Protein AF-A0A812YY28-F1 (afdb_monomer_lite)

Radius of gyration: 18.53 Å; chains: 1; bounding box: 65×32×57 Å

Foldseek 3Di:
DDDDDDDDDDDAFDKFKWWFAPQAAPQATWTHGPVAKIKGDGPVNDDPQWDQDPVSRFIWRQVPDDDDPPPDRDGHGSHRPMDIDGHHPPIDTDHPPPPDDDPPPPDVPPDDDDDD

Sequence (116 aa):
MHFVAVGFAPRKGDWVVGRVSETQTRVGLNVTLLGLMNCLVRKWDLSTDLRFCPSTSRWLDVRSAEDDADGSVKGVDLTLSRVWLRLREDTWVDSFNMSGHDLSCRDPDCEGSSTD

Structure (mmCIF, N/CA/C/O backbone):
data_AF-A0A812YY28-F1
#
_entry.id   AF-A0A812YY28-F1
#
loop_
_atom_site.group_PDB
_atom_site.id
_atom_site.type_symbol
_atom_site.label_atom_id
_atom_site.label_alt_id
_atom_site.label_comp_id
_atom_site.label_asym_id
_atom_site.label_entity_id
_atom_site.label_seq_id
_atom_site.pdbx_PDB_ins_code
_atom_site.Cartn_x
_atom_site.Cartn_y
_atom_site.Cartn_z
_atom_site.occupancy
_atom_site.B_iso_or_equiv
_atom_site.auth_seq_id
_atom_site.auth_comp_id
_atom_site.auth_asym_id
_atom_site.auth_atom_id
_atom_site.pdbx_PDB_model_num
ATOM 1 N N . MET A 1 1 ? -27.649 7.334 31.669 1.00 62.19 1 MET A N 1
ATOM 2 C CA . MET A 1 1 ? -27.398 7.314 30.211 1.00 62.19 1 MET A CA 1
ATOM 3 C C . MET A 1 1 ? -26.301 6.303 29.939 1.00 62.19 1 MET A C 1
ATOM 5 O O . MET A 1 1 ? -25.286 6.366 30.618 1.00 62.19 1 MET A O 1
ATOM 9 N N . HIS A 1 2 ? -26.506 5.377 29.002 1.00 78.56 2 HIS A N 1
ATOM 10 C CA . HIS A 1 2 ? -25.465 4.448 28.554 1.00 78.56 2 HIS A CA 1
ATOM 11 C C . HIS A 1 2 ? -24.919 4.938 27.212 1.00 78.56 2 HIS A C 1
ATOM 13 O O . HIS A 1 2 ? -25.693 5.188 26.292 1.00 78.56 2 HIS A O 1
ATOM 19 N N . PHE A 1 3 ? -23.604 5.114 27.126 1.00 86.62 3 PHE A N 1
ATOM 20 C CA . PHE A 1 3 ? -22.903 5.453 25.891 1.00 86.62 3 PHE A CA 1
ATOM 21 C C . PHE A 1 3 ? -22.399 4.166 25.233 1.00 86.62 3 PHE A C 1
ATOM 23 O O . PHE A 1 3 ? -21.859 3.298 25.917 1.00 86.62 3 PHE A O 1
ATOM 30 N N . VAL A 1 4 ? -22.580 4.047 23.917 1.00 82.31 4 VAL A N 1
ATOM 31 C CA . VAL A 1 4 ? -22.088 2.920 23.118 1.00 82.31 4 VAL A CA 1
ATOM 32 C C . VAL A 1 4 ? -21.125 3.471 22.077 1.00 82.31 4 VAL A C 1
ATOM 34 O O . VAL A 1 4 ? -21.502 4.325 21.278 1.00 82.31 4 VAL A O 1
ATOM 37 N N . ALA A 1 5 ? -19.893 2.967 22.085 1.00 87.06 5 ALA A N 1
ATOM 38 C CA . ALA A 1 5 ? -18.903 3.237 21.054 1.00 87.06 5 ALA A CA 1
ATOM 39 C C . A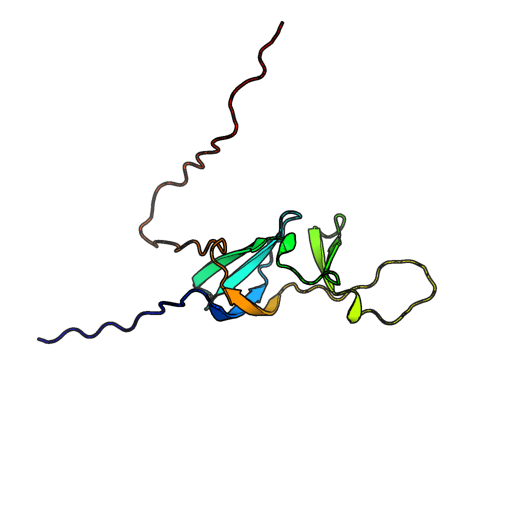LA A 1 5 ? -18.730 2.008 20.161 1.00 87.06 5 ALA A C 1
ATOM 41 O O . ALA A 1 5 ? -18.702 0.876 20.644 1.00 87.06 5 ALA A O 1
ATOM 42 N N . VAL A 1 6 ? -18.566 2.250 18.863 1.00 86.06 6 VAL A N 1
ATOM 43 C CA . VAL A 1 6 ? -18.145 1.243 17.887 1.00 86.06 6 VAL A CA 1
ATOM 44 C C . VAL A 1 6 ? -16.749 1.631 17.423 1.00 86.06 6 VAL A C 1
ATOM 46 O O . VAL A 1 6 ? -16.540 2.753 16.969 1.00 86.06 6 VAL A O 1
ATOM 49 N N . GLY A 1 7 ? -15.791 0.719 17.577 1.00 86.69 7 GLY A N 1
ATOM 50 C CA . GLY A 1 7 ? -14.397 0.931 17.199 1.00 86.69 7 GLY A CA 1
ATOM 51 C C . GLY A 1 7 ? -13.944 -0.062 16.136 1.00 86.69 7 GLY A C 1
ATOM 52 O O . GLY A 1 7 ? -14.399 -1.205 16.107 1.00 86.69 7 GLY A O 1
ATOM 53 N N . PHE A 1 8 ? -13.020 0.372 15.282 1.00 88.44 8 PHE A N 1
ATOM 54 C CA . PHE A 1 8 ? -12.268 -0.510 14.398 1.00 88.44 8 PHE A CA 1
ATOM 55 C C . PHE A 1 8 ? -10.919 -0.816 15.055 1.00 88.44 8 PHE A C 1
ATOM 57 O O . PHE A 1 8 ? -10.087 0.073 15.201 1.00 88.44 8 PHE A O 1
ATOM 64 N N . ALA A 1 9 ? -10.731 -2.060 15.495 1.00 89.44 9 ALA A N 1
ATOM 65 C CA . ALA A 1 9 ? -9.549 -2.496 16.239 1.00 89.44 9 ALA A CA 1
ATOM 66 C C . ALA A 1 9 ? -8.961 -3.762 15.596 1.00 89.44 9 ALA A C 1
ATOM 68 O O . ALA A 1 9 ? -9.136 -4.862 16.134 1.00 89.44 9 ALA A O 1
ATOM 69 N N . PRO A 1 10 ? -8.337 -3.635 14.413 1.00 88.62 10 PRO A N 1
ATOM 70 C CA . PRO A 1 10 ? -7.792 -4.783 13.713 1.00 88.62 10 PRO A CA 1
ATOM 71 C C . PRO A 1 10 ? -6.586 -5.335 14.484 1.00 88.62 10 PRO A C 1
ATOM 73 O O . PRO A 1 10 ? -5.844 -4.593 15.132 1.00 88.62 10 PRO A O 1
ATOM 76 N N . ARG A 1 11 ? -6.401 -6.652 14.446 1.00 89.00 11 ARG A N 1
ATOM 77 C CA . ARG A 1 11 ? -5.352 -7.356 15.186 1.00 89.00 11 ARG A CA 1
ATOM 78 C C . ARG A 1 11 ? -4.281 -7.893 14.250 1.00 89.00 11 ARG A C 1
ATOM 80 O O . ARG A 1 11 ? -4.479 -8.057 13.046 1.00 89.00 11 ARG A O 1
ATOM 87 N N . LYS A 1 12 ? -3.130 -8.233 14.835 1.00 87.25 12 LYS A N 1
ATOM 88 C CA . LYS A 1 12 ? -2.083 -8.988 14.145 1.00 87.25 12 LYS A CA 1
ATOM 89 C C . LYS A 1 12 ? -2.687 -10.245 13.513 1.00 87.25 12 LYS A C 1
ATOM 91 O O . LYS A 1 12 ? -3.322 -11.047 14.192 1.00 87.25 12 LYS A O 1
ATOM 96 N N . GLY A 1 13 ? -2.403 -10.444 12.233 1.00 88.38 13 GLY A N 1
ATOM 97 C CA . GLY A 1 13 ? -2.825 -11.604 11.461 1.00 88.38 13 GLY A CA 1
ATOM 98 C C . GLY A 1 13 ? -4.173 -11.444 10.767 1.00 88.38 13 GLY A C 1
ATOM 99 O O . GLY A 1 13 ? -4.456 -12.277 9.900 1.00 88.38 13 GLY A O 1
ATOM 100 N N . ASP A 1 14 ? -4.941 -10.397 11.088 1.00 92.12 14 ASP A N 1
ATOM 101 C CA . ASP A 1 14 ? -6.210 -10.095 10.433 1.00 92.12 14 ASP A CA 1
ATOM 102 C C . ASP A 1 14 ? -5.985 -9.664 8.983 1.00 92.12 14 ASP A C 1
ATOM 104 O O . ASP A 1 14 ? -4.984 -9.025 8.636 1.00 92.12 14 ASP A O 1
ATOM 108 N N . TRP A 1 15 ? -6.951 -10.012 8.137 1.00 92.81 15 TRP A N 1
ATOM 109 C CA . TRP A 1 15 ? -7.029 -9.520 6.772 1.00 92.81 15 TRP A CA 1
ATOM 110 C C . TRP A 1 15 ? -7.847 -8.235 6.735 1.00 92.81 15 TRP A C 1
ATOM 112 O O . TRP A 1 15 ? -8.987 -8.200 7.195 1.00 92.81 15 TRP A O 1
ATOM 122 N N . VAL A 1 16 ? -7.274 -7.189 6.152 1.00 93.62 16 VAL A N 1
ATOM 123 C CA . VAL A 1 16 ? -7.925 -5.894 5.956 1.00 93.62 16 VAL A CA 1
ATOM 124 C C . VAL A 1 16 ? -7.938 -5.530 4.478 1.00 93.62 16 VAL A C 1
ATOM 126 O O . VAL A 1 16 ? -7.048 -5.912 3.717 1.00 93.62 16 VAL A O 1
ATOM 129 N N . VAL A 1 17 ? -8.955 -4.772 4.074 1.00 94.38 17 VAL A N 1
ATOM 130 C CA . VAL A 1 17 ? -9.024 -4.169 2.740 1.00 94.38 17 VAL A CA 1
ATOM 131 C C . VAL A 1 17 ? -8.668 -2.703 2.854 1.00 94.38 17 VAL A C 1
ATOM 133 O O . VAL A 1 17 ? -9.235 -1.974 3.669 1.00 94.38 17 VAL A O 1
ATOM 136 N N . GLY A 1 18 ? -7.760 -2.268 1.994 1.00 94.81 18 GLY A N 1
ATOM 137 C CA . GLY A 1 18 ? -7.409 -0.867 1.859 1.00 94.81 18 GLY A CA 1
ATOM 138 C C . GLY A 1 18 ? -7.369 -0.426 0.408 1.00 94.81 18 GLY A C 1
ATOM 139 O O . GLY A 1 18 ? -7.379 -1.245 -0.514 1.00 94.81 18 GLY A O 1
ATOM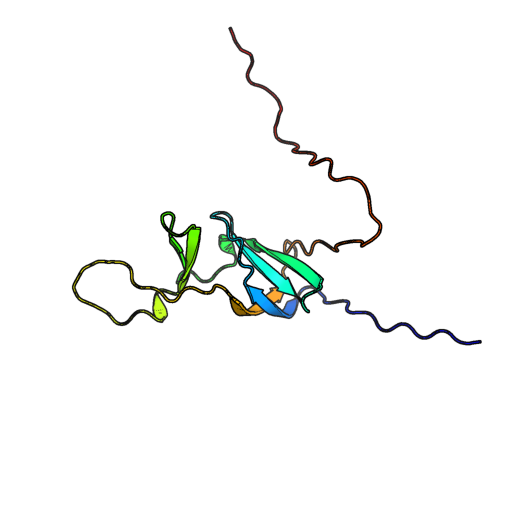 140 N N . ARG A 1 19 ? -7.335 0.889 0.209 1.00 95.75 19 ARG A N 1
ATOM 141 C CA . ARG A 1 19 ? -7.130 1.500 -1.103 1.00 95.75 19 ARG A CA 1
ATOM 142 C C . ARG A 1 19 ? -5.690 1.968 -1.222 1.00 95.75 19 ARG A C 1
ATOM 144 O O . ARG A 1 19 ? -5.205 2.663 -0.335 1.00 95.75 19 ARG A O 1
ATOM 151 N N . VAL A 1 20 ? -5.022 1.615 -2.311 1.00 95.12 20 VAL A N 1
ATOM 152 C CA . VAL A 1 20 ? -3.675 2.110 -2.607 1.00 95.12 20 VAL A CA 1
ATOM 153 C C . VAL A 1 20 ? -3.728 3.627 -2.788 1.00 95.12 20 VAL A C 1
ATOM 155 O O . VAL A 1 20 ? -4.525 4.136 -3.579 1.00 95.12 20 VAL A O 1
ATOM 158 N N . SER A 1 21 ? -2.898 4.338 -2.028 1.00 93.00 21 SER A N 1
ATOM 159 C CA . SER A 1 21 ? -2.802 5.797 -2.058 1.00 93.00 21 SER A CA 1
ATOM 160 C C . SER A 1 21 ? -2.234 6.296 -3.388 1.00 93.00 21 SER A C 1
ATOM 162 O O . SER A 1 21 ? -1.539 5.577 -4.109 1.00 93.00 21 SER A O 1
ATOM 164 N N . GLU A 1 22 ? -2.491 7.557 -3.715 1.00 92.12 22 GLU A N 1
ATOM 165 C CA . GLU A 1 22 ? -1.856 8.210 -4.857 1.00 92.12 22 GLU A CA 1
ATOM 166 C C . GLU A 1 22 ? -0.374 8.501 -4.603 1.00 92.12 22 GLU A C 1
ATOM 168 O O . GLU A 1 22 ? 0.408 8.523 -5.546 1.00 92.12 22 GLU A O 1
ATOM 173 N N . THR A 1 23 ? 0.046 8.671 -3.353 1.00 89.81 23 THR A N 1
ATOM 174 C CA . THR A 1 23 ? 1.459 8.890 -3.034 1.00 89.81 23 THR A CA 1
ATOM 175 C C . THR A 1 23 ? 2.112 7.552 -2.740 1.00 89.81 23 THR A C 1
ATOM 177 O O . THR A 1 23 ? 1.818 6.936 -1.718 1.00 89.81 23 THR A O 1
ATOM 180 N N . GLN A 1 24 ? 3.008 7.101 -3.616 1.00 91.06 24 GLN A N 1
ATOM 181 C CA . GLN A 1 24 ? 3.745 5.846 -3.466 1.00 91.06 24 GLN A CA 1
ATOM 182 C C . GLN A 1 24 ? 5.239 6.114 -3.319 1.00 91.06 24 GLN A C 1
ATOM 184 O O . GLN A 1 24 ? 5.758 7.111 -3.816 1.00 91.06 24 GLN A O 1
ATOM 189 N N . THR A 1 25 ? 5.940 5.225 -2.618 1.00 93.31 25 THR A N 1
ATOM 190 C CA . THR A 1 25 ? 7.383 5.364 -2.399 1.00 93.31 25 THR A CA 1
ATOM 191 C C . THR A 1 25 ? 8.107 4.084 -2.782 1.00 93.31 25 THR A C 1
ATOM 193 O O . THR A 1 25 ? 7.537 2.994 -2.782 1.00 93.31 25 THR A O 1
ATOM 196 N N . ARG A 1 26 ? 9.410 4.187 -3.057 1.00 95.44 26 ARG A N 1
ATOM 197 C CA . ARG A 1 26 ? 10.253 3.010 -3.315 1.00 95.44 26 ARG A CA 1
ATOM 198 C C . ARG A 1 26 ? 10.371 2.085 -2.093 1.00 95.44 26 ARG A C 1
ATOM 200 O O . ARG A 1 26 ? 10.713 0.912 -2.247 1.00 95.44 26 ARG A O 1
ATOM 207 N N . VAL A 1 27 ? 10.112 2.614 -0.895 1.00 95.12 27 VAL A N 1
ATOM 208 C CA . VAL A 1 27 ? 10.212 1.895 0.384 1.00 95.12 27 VAL A CA 1
ATOM 209 C C . VAL A 1 27 ? 9.026 0.951 0.587 1.00 95.12 27 VAL A C 1
ATOM 211 O O . VAL A 1 27 ? 9.188 -0.114 1.185 1.00 95.12 27 VAL A O 1
ATOM 214 N N . GLY A 1 28 ? 7.849 1.290 0.057 1.00 93.81 28 GLY A N 1
ATOM 215 C CA . GLY A 1 28 ? 6.658 0.468 0.221 1.00 93.81 28 GLY A CA 1
ATOM 216 C C . GLY A 1 28 ? 5.401 1.043 -0.420 1.00 93.81 28 GLY A C 1
ATOM 217 O O . GLY A 1 28 ? 5.420 2.104 -1.047 1.00 93.81 28 GLY A O 1
ATOM 218 N N . LEU A 1 29 ? 4.311 0.299 -0.256 1.00 93.88 29 LEU A N 1
ATOM 219 C CA . LEU A 1 29 ? 2.991 0.637 -0.757 1.00 93.88 29 LEU A CA 1
ATOM 220 C C . LEU A 1 29 ? 2.206 1.371 0.334 1.00 93.88 29 LEU A C 1
ATOM 222 O O . LEU A 1 29 ? 1.915 0.800 1.385 1.00 93.88 29 LEU A O 1
ATOM 226 N N . ASN A 1 30 ? 1.843 2.625 0.084 1.00 94.00 30 ASN A N 1
ATOM 227 C CA . ASN A 1 30 ? 0.960 3.368 0.981 1.00 94.00 30 ASN A CA 1
ATOM 228 C C . ASN A 1 30 ? -0.487 2.964 0.715 1.00 94.00 30 ASN A C 1
ATOM 230 O O . ASN A 1 30 ? -0.955 3.044 -0.425 1.00 94.00 30 ASN A O 1
ATOM 234 N N . VAL A 1 31 ? -1.200 2.558 1.759 1.00 94.62 31 VAL A N 1
ATOM 235 C CA . VAL A 1 31 ? -2.575 2.071 1.679 1.00 94.62 31 VAL A CA 1
ATOM 236 C C . VAL A 1 31 ? -3.435 2.763 2.728 1.00 94.62 31 VAL A C 1
ATOM 238 O O . VAL A 1 31 ? -3.080 2.821 3.900 1.00 94.62 31 VAL A O 1
ATOM 241 N N . THR A 1 32 ? -4.595 3.261 2.317 1.00 94.19 32 THR A N 1
ATOM 242 C CA . THR A 1 32 ? -5.573 3.879 3.209 1.00 94.19 32 THR A CA 1
ATOM 243 C C . THR A 1 32 ? -6.669 2.873 3.562 1.00 94.19 32 THR A C 1
ATOM 245 O O . THR A 1 32 ? -7.408 2.394 2.695 1.00 94.19 32 THR A O 1
ATOM 248 N N . LEU A 1 33 ? -6.790 2.552 4.847 1.00 93.06 33 LEU A N 1
ATOM 249 C CA . LEU A 1 33 ? -7.814 1.679 5.416 1.00 93.06 33 LEU A CA 1
ATOM 250 C C . LEU A 1 33 ? -9.054 2.506 5.769 1.00 93.06 33 LEU A C 1
ATOM 252 O O . LEU A 1 33 ? -8.953 3.537 6.438 1.00 93.06 33 LEU A O 1
ATOM 256 N N . LEU A 1 34 ? -10.228 2.062 5.307 1.00 90.12 34 LEU A N 1
ATOM 257 C CA . LEU A 1 34 ? -11.527 2.727 5.521 1.00 90.12 34 LEU A CA 1
ATOM 258 C C . LEU A 1 34 ? -11.589 4.208 5.082 1.00 90.12 34 LEU A C 1
ATOM 260 O O . LEU A 1 34 ? -12.520 4.913 5.451 1.00 90.12 34 LEU A O 1
ATOM 264 N N . GLY A 1 35 ? -10.612 4.692 4.307 1.00 89.44 35 GLY A N 1
ATOM 265 C CA . GLY A 1 35 ? -10.492 6.113 3.962 1.00 89.44 35 GLY A CA 1
ATOM 266 C C . GLY A 1 35 ? -10.011 7.015 5.108 1.00 89.44 35 GLY A C 1
ATOM 267 O O . GLY A 1 35 ? -10.041 8.229 4.948 1.00 89.44 35 GLY A O 1
ATOM 268 N N . LEU A 1 36 ? -9.589 6.445 6.244 1.00 89.62 36 LEU A N 1
ATOM 269 C CA . LEU A 1 36 ? -9.289 7.195 7.472 1.00 89.62 36 LEU A CA 1
ATOM 270 C C . LEU A 1 36 ? -7.878 6.949 8.015 1.00 89.62 36 LEU A C 1
ATOM 272 O O . LEU A 1 36 ? -7.251 7.873 8.521 1.00 89.62 36 LEU A O 1
ATOM 276 N N . MET A 1 37 ? -7.374 5.717 7.931 1.00 90.12 37 MET A N 1
ATOM 277 C CA . MET A 1 37 ? -6.078 5.340 8.508 1.00 90.12 37 MET A CA 1
ATOM 278 C C . MET A 1 37 ? -5.082 5.046 7.401 1.00 90.12 37 MET A C 1
ATOM 280 O O . MET A 1 37 ? -5.409 4.318 6.464 1.00 90.12 37 MET A O 1
ATOM 284 N N . ASN A 1 38 ? -3.864 5.564 7.518 1.00 90.69 38 ASN A N 1
ATOM 285 C CA . ASN A 1 38 ? -2.799 5.262 6.572 1.00 90.69 38 ASN A CA 1
ATOM 286 C C . ASN A 1 38 ? -1.930 4.124 7.106 1.00 90.69 38 ASN A C 1
ATOM 288 O O . ASN A 1 38 ? -1.607 4.049 8.289 1.00 90.69 38 ASN A O 1
ATOM 292 N N . CYS A 1 39 ? -1.571 3.219 6.210 1.00 91.81 39 CYS A N 1
ATOM 293 C CA . CYS A 1 39 ? -0.769 2.048 6.492 1.00 91.81 39 CYS A CA 1
ATOM 294 C C . CYS A 1 39 ? 0.319 1.939 5.425 1.00 91.81 39 CYS A C 1
ATOM 296 O O . CYS A 1 39 ? 0.024 1.947 4.228 1.00 91.81 39 CYS A O 1
ATOM 298 N N . LEU A 1 40 ? 1.574 1.845 5.861 1.00 92.62 40 LEU A N 1
ATOM 299 C CA . LEU A 1 40 ? 2.700 1.586 4.971 1.00 92.62 40 LEU A CA 1
ATOM 300 C C . LEU A 1 40 ? 2.978 0.084 4.951 1.00 92.62 40 LEU A C 1
ATOM 302 O O . LEU A 1 40 ? 3.425 -0.490 5.945 1.00 92.62 40 LEU A O 1
ATOM 306 N N . VAL A 1 41 ? 2.768 -0.540 3.796 1.00 92.00 41 VAL A N 1
ATOM 307 C CA . VAL A 1 41 ? 3.170 -1.926 3.555 1.00 92.00 41 VAL A CA 1
ATOM 308 C C . VAL A 1 41 ? 4.578 -1.909 2.990 1.00 92.00 41 VAL A C 1
ATOM 310 O O . VAL A 1 41 ? 4.814 -1.408 1.889 1.00 92.00 41 VAL A O 1
ATOM 313 N N . ARG A 1 42 ? 5.540 -2.424 3.748 1.00 92.44 42 ARG A N 1
ATOM 314 C CA . ARG A 1 42 ? 6.949 -2.354 3.367 1.00 92.44 42 ARG A CA 1
ATOM 315 C C . ARG A 1 42 ? 7.227 -3.227 2.149 1.00 92.44 42 ARG A C 1
ATOM 317 O O . ARG A 1 42 ? 6.607 -4.270 1.962 1.00 92.44 42 ARG A O 1
ATOM 324 N N . LYS A 1 43 ? 8.204 -2.829 1.331 1.00 93.75 43 LYS A N 1
ATOM 325 C CA . LYS A 1 43 ? 8.577 -3.535 0.095 1.00 93.75 43 LYS A CA 1
ATOM 326 C C . LYS A 1 43 ? 8.811 -5.038 0.287 1.00 93.75 43 LYS A C 1
ATOM 328 O O . LYS A 1 43 ? 8.484 -5.808 -0.606 1.00 93.75 43 LYS A O 1
ATOM 333 N N . TRP A 1 44 ? 9.405 -5.458 1.402 1.00 92.50 44 TRP A N 1
ATOM 334 C CA . TRP A 1 44 ? 9.689 -6.875 1.662 1.00 92.50 44 TRP A CA 1
ATOM 335 C C . TRP A 1 44 ? 8.451 -7.705 2.016 1.00 92.50 44 TRP A C 1
ATOM 337 O O . TRP A 1 44 ? 8.502 -8.928 1.921 1.00 92.50 44 TRP A O 1
ATOM 347 N N . ASP A 1 45 ? 7.349 -7.058 2.390 1.00 90.56 45 ASP A N 1
ATOM 348 C CA . ASP A 1 45 ? 6.057 -7.709 2.614 1.00 90.56 45 ASP A CA 1
ATOM 349 C C . ASP A 1 45 ? 5.191 -7.740 1.347 1.00 90.56 45 ASP A C 1
ATOM 351 O O . ASP A 1 45 ? 4.164 -8.421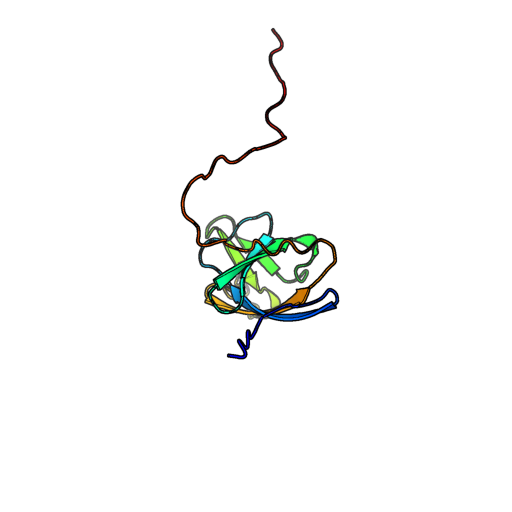 1.313 1.00 90.56 45 ASP A O 1
ATOM 355 N N . LEU A 1 46 ? 5.593 -7.012 0.301 1.00 90.94 46 LEU A N 1
ATOM 356 C CA . LEU A 1 46 ? 4.919 -7.023 -0.990 1.00 90.94 46 LEU A CA 1
ATOM 357 C C . LEU A 1 46 ? 5.217 -8.316 -1.755 1.00 90.94 46 LEU A C 1
ATOM 359 O O . LEU A 1 46 ? 6.259 -8.951 -1.590 1.00 90.94 46 LEU A O 1
ATOM 363 N N . SER A 1 47 ? 4.297 -8.685 -2.647 1.00 90.75 47 SER A N 1
ATOM 364 C CA . SER A 1 47 ? 4.539 -9.759 -3.610 1.00 90.75 47 SER A CA 1
ATOM 365 C C . SER A 1 47 ? 5.784 -9.446 -4.451 1.00 90.75 47 SER A C 1
ATOM 367 O O . SER A 1 47 ? 6.025 -8.307 -4.855 1.00 90.75 47 SER A O 1
ATOM 369 N N . THR A 1 48 ? 6.567 -10.484 -4.747 1.00 92.19 48 THR A N 1
ATOM 370 C CA . THR A 1 48 ? 7.768 -10.411 -5.595 1.00 92.19 48 THR A CA 1
ATOM 371 C C . THR A 1 48 ? 7.485 -9.955 -7.023 1.00 92.19 48 THR A C 1
ATOM 373 O O . THR A 1 48 ? 8.412 -9.561 -7.733 1.00 92.19 48 THR A O 1
ATOM 376 N N . ASP A 1 49 ? 6.220 -10.018 -7.424 1.00 93.38 49 ASP A N 1
ATOM 377 C CA . ASP A 1 49 ? 5.693 -9.631 -8.726 1.00 93.38 49 ASP A CA 1
ATOM 378 C C . ASP A 1 49 ? 5.305 -8.158 -8.786 1.00 93.38 49 ASP A C 1
ATOM 380 O O . ASP A 1 49 ? 4.903 -7.667 -9.834 1.00 93.38 49 ASP A O 1
ATOM 384 N N . LEU A 1 50 ? 5.442 -7.435 -7.673 1.00 93.31 50 LEU A N 1
ATOM 385 C CA . LEU A 1 50 ? 5.337 -5.990 -7.672 1.00 93.31 50 LEU A CA 1
ATOM 386 C C . LEU A 1 50 ? 6.707 -5.373 -7.953 1.00 93.31 50 LEU A C 1
ATOM 388 O O . LEU A 1 50 ? 7.738 -5.737 -7.369 1.00 93.31 50 LEU A O 1
ATOM 392 N N . ARG A 1 51 ? 6.728 -4.403 -8.865 1.00 94.44 51 ARG A N 1
ATOM 393 C CA . ARG A 1 51 ? 7.925 -3.643 -9.230 1.00 94.44 51 ARG A CA 1
ATOM 394 C C . ARG A 1 51 ? 7.656 -2.157 -9.089 1.00 94.44 51 ARG A C 1
ATOM 396 O O . ARG A 1 51 ? 6.680 -1.637 -9.615 1.00 94.44 51 ARG A O 1
ATOM 403 N N . PHE A 1 52 ? 8.546 -1.463 -8.389 1.00 94.69 52 PHE A N 1
ATOM 404 C CA . PHE A 1 52 ? 8.503 -0.009 -8.328 1.00 94.69 52 PHE A CA 1
ATOM 405 C C . PHE A 1 52 ? 9.101 0.572 -9.610 1.00 94.69 52 PHE A C 1
ATOM 407 O O . PHE A 1 52 ? 10.256 0.285 -9.930 1.00 94.69 52 PHE A O 1
ATOM 414 N N . CYS A 1 53 ? 8.327 1.388 -10.317 1.00 93.50 53 CYS A N 1
ATOM 415 C CA . CYS A 1 53 ? 8.721 2.100 -11.521 1.00 93.50 53 CYS A CA 1
ATOM 416 C C . CYS A 1 53 ? 9.192 3.519 -11.147 1.00 93.50 53 CYS A C 1
ATOM 418 O O . CYS A 1 53 ? 8.364 4.346 -10.760 1.00 93.50 53 CYS A O 1
ATOM 420 N N . PRO A 1 54 ? 10.499 3.839 -11.239 1.00 93.19 54 PRO A N 1
ATOM 421 C CA . PRO A 1 54 ? 11.010 5.143 -10.813 1.00 93.19 54 PRO A CA 1
ATOM 422 C C . PRO A 1 54 ? 10.515 6.312 -11.667 1.00 93.19 54 PRO A C 1
ATOM 424 O O . PRO A 1 54 ? 10.367 7.413 -11.150 1.00 93.19 54 PRO A O 1
ATOM 427 N N . SER A 1 55 ? 10.238 6.084 -12.955 1.00 92.94 55 SER A N 1
ATOM 428 C CA . SER A 1 55 ? 9.786 7.139 -13.871 1.00 92.94 55 SER A CA 1
ATOM 429 C C . SER A 1 55 ? 8.381 7.641 -13.539 1.00 92.94 55 SER A C 1
ATOM 431 O O . SER A 1 55 ? 8.116 8.830 -13.670 1.00 92.94 55 SER A O 1
ATOM 433 N N . THR A 1 56 ? 7.495 6.759 -13.072 1.00 91.44 56 THR A N 1
ATOM 434 C CA . THR A 1 56 ? 6.124 7.112 -12.666 1.00 91.44 56 THR A CA 1
ATOM 435 C C . THR A 1 56 ? 5.965 7.239 -11.153 1.00 91.44 56 THR A C 1
ATOM 437 O O . THR A 1 56 ? 4.935 7.710 -10.680 1.00 91.44 56 THR A O 1
ATOM 440 N N . SER A 1 57 ? 6.977 6.831 -10.381 1.00 93.06 57 SER A N 1
ATOM 441 C CA . SER A 1 57 ? 6.909 6.695 -8.922 1.00 93.06 57 SER A CA 1
ATOM 442 C C . SER A 1 57 ? 5.746 5.808 -8.455 1.00 93.06 57 SER A C 1
ATOM 444 O O . SER A 1 57 ? 5.141 6.065 -7.417 1.00 93.06 57 SER A O 1
ATOM 446 N N . ARG A 1 58 ? 5.420 4.758 -9.223 1.00 93.88 58 ARG A N 1
ATOM 447 C CA . ARG A 1 58 ? 4.307 3.830 -8.950 1.00 93.88 58 ARG A CA 1
ATOM 448 C C . ARG A 1 58 ? 4.782 2.400 -8.741 1.00 93.88 58 ARG A C 1
ATOM 450 O O . ARG A 1 58 ? 5.792 1.977 -9.297 1.00 93.88 58 ARG A O 1
ATOM 457 N N . TRP A 1 59 ? 4.010 1.641 -7.969 1.00 94.56 59 TRP A N 1
ATOM 458 C CA . TRP A 1 59 ? 4.124 0.187 -7.916 1.00 94.56 59 TRP A CA 1
ATOM 459 C C . TRP A 1 59 ? 3.264 -0.430 -9.016 1.00 94.56 59 TRP A C 1
ATOM 461 O O . TRP A 1 59 ? 2.072 -0.142 -9.109 1.00 94.56 59 TRP A O 1
ATOM 471 N N . LEU A 1 60 ? 3.888 -1.272 -9.833 1.00 93.88 60 LEU A N 1
ATOM 472 C CA . LEU A 1 60 ? 3.267 -1.973 -10.946 1.00 93.88 60 LEU A CA 1
ATOM 473 C C . LEU A 1 60 ? 3.183 -3.466 -10.635 1.00 93.88 60 LEU A C 1
ATOM 475 O O . LEU A 1 60 ? 4.146 -4.033 -10.113 1.00 93.88 60 LEU A O 1
ATOM 479 N N . ASP A 1 61 ? 2.066 -4.094 -10.986 1.00 92.12 61 ASP A N 1
ATOM 480 C CA . ASP A 1 61 ? 1.931 -5.551 -10.997 1.00 92.12 61 ASP A CA 1
ATOM 481 C C . ASP A 1 61 ? 2.363 -6.120 -12.351 1.00 92.12 61 ASP A C 1
ATOM 483 O O . ASP A 1 61 ? 1.738 -5.832 -13.377 1.00 92.12 61 ASP A O 1
ATOM 487 N N . VAL A 1 62 ? 3.439 -6.915 -12.349 1.00 89.31 62 VAL A N 1
ATOM 488 C CA . VAL A 1 62 ? 4.022 -7.485 -13.574 1.00 89.31 62 VAL A CA 1
ATOM 489 C C . VAL A 1 62 ? 3.368 -8.810 -13.979 1.00 89.31 62 VAL A C 1
ATOM 491 O O . VAL A 1 62 ? 3.501 -9.208 -15.127 1.00 89.31 62 VAL A O 1
ATOM 494 N N . ARG A 1 63 ? 2.614 -9.490 -13.097 1.00 83.88 63 ARG A N 1
ATOM 495 C CA . ARG A 1 63 ? 1.853 -10.702 -13.490 1.00 83.88 63 ARG A CA 1
ATOM 496 C C . ARG A 1 63 ? 0.734 -10.394 -14.467 1.00 83.88 63 ARG A C 1
ATOM 498 O O . ARG A 1 63 ? 0.342 -11.244 -15.256 1.00 83.88 63 ARG A O 1
ATOM 505 N N . SER A 1 64 ? 0.190 -9.193 -14.337 1.00 75.81 64 SER A N 1
ATOM 506 C CA . SER A 1 64 ? -0.948 -8.723 -15.114 1.00 75.81 64 SER A CA 1
ATOM 507 C C . SER A 1 64 ? -0.527 -8.117 -16.458 1.00 75.81 64 SER A C 1
ATOM 509 O O . SER A 1 64 ? -1.376 -7.632 -17.201 1.00 75.81 64 SER A O 1
ATOM 511 N N . ALA A 1 65 ? 0.772 -8.106 -16.761 1.00 71.94 65 ALA A N 1
ATOM 512 C CA . ALA A 1 65 ? 1.286 -7.669 -18.043 1.00 71.94 65 ALA A CA 1
ATOM 513 C C . ALA A 1 65 ? 1.251 -8.835 -19.031 1.00 71.94 65 ALA A C 1
ATOM 515 O O . ALA A 1 65 ? 1.855 -9.875 -18.789 1.00 71.94 65 ALA A O 1
ATOM 516 N N . GLU A 1 66 ? 0.533 -8.664 -20.137 1.00 70.88 66 GLU A N 1
ATOM 517 C CA . GLU A 1 66 ? 0.659 -9.570 -21.275 1.00 70.88 66 GLU A CA 1
ATOM 518 C C . GLU A 1 66 ? 2.064 -9.406 -21.878 1.00 70.88 66 GLU A C 1
ATOM 520 O O . GLU A 1 66 ? 2.582 -8.287 -21.961 1.00 70.88 66 GLU A O 1
ATOM 525 N N . ASP A 1 67 ? 2.697 -10.524 -22.242 1.00 62.97 67 ASP A N 1
ATOM 526 C CA . ASP A 1 67 ? 4.055 -10.560 -22.790 1.00 62.97 67 ASP A CA 1
ATOM 527 C C . ASP A 1 67 ? 4.102 -9.887 -24.171 1.00 62.97 67 ASP A C 1
ATOM 529 O O . ASP A 1 67 ? 4.008 -10.530 -25.218 1.00 62.97 67 ASP A O 1
ATOM 533 N N . ASP A 1 68 ? 4.275 -8.570 -24.183 1.00 63.25 68 ASP A N 1
ATOM 534 C CA . ASP A 1 68 ? 4.630 -7.831 -25.385 1.00 63.25 68 ASP A CA 1
ATOM 535 C C . ASP A 1 68 ? 6.144 -7.930 -25.618 1.00 63.25 68 ASP A C 1
ATOM 537 O O . ASP A 1 68 ? 6.955 -7.597 -24.754 1.00 63.25 68 ASP A O 1
ATOM 541 N N . ALA A 1 69 ? 6.537 -8.358 -26.819 1.00 72.38 69 ALA A N 1
ATOM 542 C CA . ALA A 1 69 ? 7.913 -8.705 -27.200 1.00 72.38 69 ALA A CA 1
ATOM 543 C C . ALA A 1 69 ? 8.956 -7.559 -27.132 1.00 72.38 69 ALA A C 1
ATOM 545 O O . ALA A 1 69 ? 10.119 -7.769 -27.468 1.00 72.38 69 ALA A O 1
ATOM 546 N N . ASP A 1 70 ? 8.568 -6.355 -26.711 1.00 78.12 70 ASP A N 1
ATOM 547 C CA . ASP A 1 70 ? 9.366 -5.123 -26.800 1.00 78.12 70 ASP A CA 1
ATOM 548 C C . ASP A 1 70 ? 10.336 -4.912 -25.617 1.00 78.12 70 ASP A C 1
ATOM 550 O O . ASP A 1 70 ? 11.052 -3.918 -25.545 1.00 78.12 70 ASP A O 1
ATOM 554 N N . GLY A 1 71 ? 10.362 -5.817 -24.631 1.00 68.19 71 GLY A N 1
ATOM 555 C CA . GLY A 1 71 ? 11.261 -5.713 -23.469 1.00 68.19 71 GLY A CA 1
ATOM 556 C C . GLY A 1 71 ? 10.977 -4.525 -22.532 1.00 68.19 71 GLY A C 1
ATOM 557 O O . GLY A 1 71 ? 11.673 -4.345 -21.531 1.00 68.19 71 GLY A O 1
ATOM 558 N N . SER A 1 72 ? 9.945 -3.728 -22.820 1.00 74.94 72 SER A N 1
ATOM 559 C CA . SER A 1 72 ? 9.418 -2.705 -21.923 1.00 74.94 72 SER A CA 1
ATOM 560 C C . SER A 1 72 ? 8.589 -3.367 -20.825 1.00 74.94 72 SER A C 1
ATOM 562 O O . SER A 1 72 ? 7.685 -4.152 -21.107 1.00 74.94 72 SER A O 1
ATOM 564 N N . VAL A 1 73 ? 8.886 -3.053 -19.560 1.00 66.50 73 VAL A N 1
ATOM 565 C CA . VAL A 1 73 ? 8.113 -3.556 -18.417 1.00 66.50 73 VAL A CA 1
ATOM 566 C C . VAL A 1 73 ? 6.734 -2.904 -18.447 1.00 66.50 73 VAL A C 1
ATOM 568 O O . VAL A 1 73 ? 6.539 -1.806 -17.923 1.00 66.50 73 VAL A O 1
ATOM 571 N N . LYS A 1 74 ? 5.768 -3.583 -19.061 1.00 76.19 74 LYS A N 1
ATOM 572 C CA . LYS A 1 74 ? 4.356 -3.290 -18.847 1.00 76.19 74 LYS A CA 1
ATOM 573 C C . LYS A 1 74 ? 3.976 -3.848 -17.482 1.00 76.19 74 LYS A C 1
ATOM 575 O O . LYS A 1 74 ? 4.493 -4.865 -17.037 1.00 76.19 74 LYS A O 1
ATOM 580 N N . GLY A 1 75 ? 3.126 -3.135 -16.774 1.00 80.50 75 GLY A N 1
ATOM 581 C CA . GLY A 1 75 ? 2.590 -3.581 -15.503 1.00 80.50 75 GLY A CA 1
ATOM 582 C C . GLY A 1 75 ? 1.377 -2.741 -15.176 1.00 80.50 75 GLY A C 1
ATOM 583 O O . GLY A 1 75 ? 1.283 -1.585 -15.598 1.00 80.50 75 GLY A O 1
ATOM 584 N N . VAL A 1 76 ? 0.426 -3.334 -14.468 1.00 86.06 76 VAL A N 1
ATOM 585 C CA . VAL A 1 76 ? -0.795 -2.627 -14.089 1.00 86.06 76 VAL A CA 1
ATOM 586 C C . VAL A 1 76 ? -0.471 -1.729 -12.905 1.00 86.06 76 VAL A C 1
ATOM 588 O O . VAL A 1 76 ? 0.011 -2.200 -11.874 1.00 86.06 76 VAL A O 1
ATOM 591 N N . ASP A 1 77 ? -0.710 -0.429 -13.064 1.00 87.00 77 ASP A N 1
ATOM 592 C CA . ASP A 1 77 ? -0.588 0.526 -11.968 1.00 87.00 77 ASP A CA 1
ATOM 593 C C . ASP A 1 77 ? -1.630 0.203 -10.892 1.00 87.00 77 ASP A C 1
ATOM 595 O O . ASP A 1 77 ? -2.834 0.178 -11.148 1.00 87.00 77 ASP A O 1
ATOM 599 N N . LEU A 1 78 ? -1.1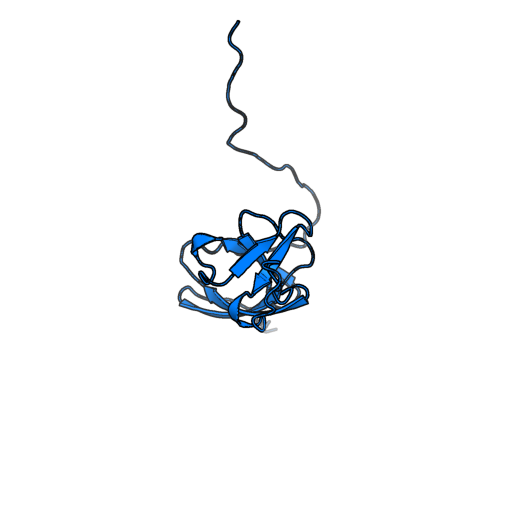58 -0.044 -9.671 1.00 86.69 78 LEU A N 1
ATOM 600 C CA . LEU A 1 78 ? -2.022 -0.359 -8.537 1.00 86.69 78 LEU A CA 1
ATOM 601 C C . LEU A 1 78 ? -2.690 0.873 -7.921 1.00 86.69 78 LEU A C 1
ATOM 603 O O . LEU A 1 78 ? -3.484 0.739 -6.991 1.00 86.69 78 LEU A O 1
ATOM 607 N N . THR A 1 79 ? -2.384 2.073 -8.400 1.00 86.19 79 THR A N 1
ATOM 608 C CA . THR A 1 79 ? -2.950 3.329 -7.906 1.00 86.19 79 THR A CA 1
ATOM 609 C C . THR A 1 79 ? -4.472 3.276 -7.842 1.00 86.19 79 THR A C 1
ATOM 611 O O . THR A 1 79 ? -5.140 2.846 -8.778 1.00 86.19 79 THR A O 1
ATOM 614 N N . LEU A 1 80 ? -5.031 3.692 -6.700 1.00 85.88 80 LEU A N 1
ATOM 615 C CA . LEU A 1 80 ? -6.468 3.689 -6.411 1.00 85.88 80 LEU A CA 1
ATOM 616 C C . LEU A 1 80 ? -7.146 2.307 -6.397 1.00 85.88 80 LEU A C 1
ATOM 618 O O . LEU A 1 80 ? -8.354 2.251 -6.135 1.00 85.88 80 LEU A O 1
ATOM 622 N N . SER A 1 81 ? -6.398 1.218 -6.599 1.00 89.56 81 SER A N 1
ATOM 623 C CA . SER A 1 81 ? -6.905 -0.152 -6.527 1.00 89.56 81 SER A CA 1
ATOM 624 C C . SER A 1 81 ? -7.166 -0.575 -5.083 1.00 89.56 81 SER A C 1
ATOM 626 O O . SER A 1 81 ? -6.594 -0.036 -4.130 1.00 89.56 81 SER A O 1
ATOM 628 N N . ARG A 1 82 ? -8.058 -1.555 -4.909 1.00 92.50 82 ARG A N 1
ATOM 629 C CA . ARG A 1 82 ? -8.311 -2.187 -3.610 1.00 92.50 82 ARG A CA 1
ATOM 630 C C . ARG A 1 82 ? -7.385 -3.378 -3.438 1.00 92.50 82 ARG A C 1
ATOM 632 O O . ARG A 1 82 ? -7.322 -4.233 -4.315 1.00 92.50 82 ARG A O 1
ATOM 639 N N . VAL A 1 83 ? -6.718 -3.447 -2.294 1.00 91.69 83 VAL A N 1
ATOM 640 C CA . VAL A 1 83 ? -5.791 -4.529 -1.960 1.00 91.69 83 VAL A CA 1
ATOM 641 C C . VAL A 1 83 ? -6.189 -5.182 -0.645 1.00 91.69 83 VAL A C 1
ATOM 643 O O . VAL A 1 83 ? -6.591 -4.506 0.305 1.00 91.69 83 VAL A O 1
ATOM 646 N N . TRP A 1 84 ? -6.083 -6.509 -0.610 1.00 92.00 84 TRP A N 1
ATOM 647 C CA . TRP A 1 84 ? -6.170 -7.295 0.615 1.00 92.00 84 TRP A CA 1
ATOM 648 C C . TRP A 1 84 ? -4.784 -7.386 1.237 1.00 92.00 84 TRP A C 1
ATOM 650 O O . TRP A 1 84 ? -3.826 -7.784 0.577 1.00 92.00 84 TRP A O 1
ATOM 660 N N . LEU A 1 85 ? -4.684 -7.024 2.509 1.00 90.81 85 LEU A N 1
ATOM 661 C CA . LEU A 1 85 ? -3.439 -7.017 3.262 1.00 90.81 85 LEU A CA 1
ATOM 662 C C . LEU A 1 85 ? -3.621 -7.828 4.532 1.00 90.81 85 LEU A C 1
ATOM 664 O O . LEU A 1 85 ? -4.677 -7.772 5.160 1.00 90.81 85 LEU A O 1
ATOM 668 N N . ARG A 1 86 ? -2.576 -8.545 4.935 1.00 90.62 86 ARG A N 1
ATOM 669 C CA . ARG A 1 86 ? -2.539 -9.225 6.226 1.00 90.62 86 ARG A CA 1
ATOM 670 C C . ARG A 1 86 ? -1.664 -8.430 7.180 1.00 90.62 86 ARG A C 1
ATOM 672 O O . ARG A 1 86 ? -0.486 -8.239 6.893 1.00 90.62 86 ARG A O 1
ATOM 679 N N . LEU A 1 87 ? -2.223 -7.991 8.304 1.00 87.38 87 LEU A N 1
ATOM 680 C CA . LEU A 1 87 ? -1.484 -7.185 9.275 1.00 87.38 87 LEU A CA 1
ATOM 681 C C . LEU A 1 87 ? -0.389 -8.019 9.951 1.00 87.38 87 LE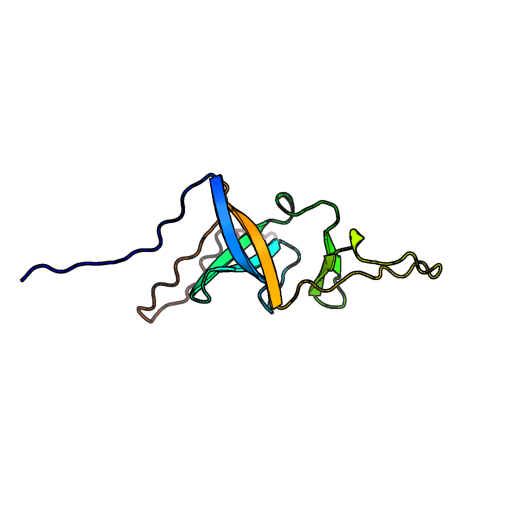U A C 1
ATOM 683 O O . LEU A 1 87 ? -0.669 -9.068 10.539 1.00 87.38 87 LEU A O 1
ATOM 687 N N . ARG A 1 88 ? 0.860 -7.560 9.866 1.00 83.94 88 ARG A N 1
ATOM 688 C CA . ARG A 1 88 ? 2.026 -8.157 10.534 1.00 83.94 88 ARG A CA 1
ATOM 689 C C . ARG A 1 88 ? 2.390 -7.384 11.800 1.00 83.94 88 ARG A C 1
ATOM 691 O O . ARG A 1 88 ? 1.812 -6.343 12.090 1.00 83.94 88 ARG A O 1
ATOM 698 N N . GLU A 1 89 ? 3.332 -7.926 12.573 1.00 75.94 89 GLU A N 1
ATOM 699 C CA . GLU A 1 89 ? 3.842 -7.286 13.800 1.00 75.94 89 GLU A CA 1
ATOM 700 C C . GLU A 1 89 ? 4.476 -5.923 13.555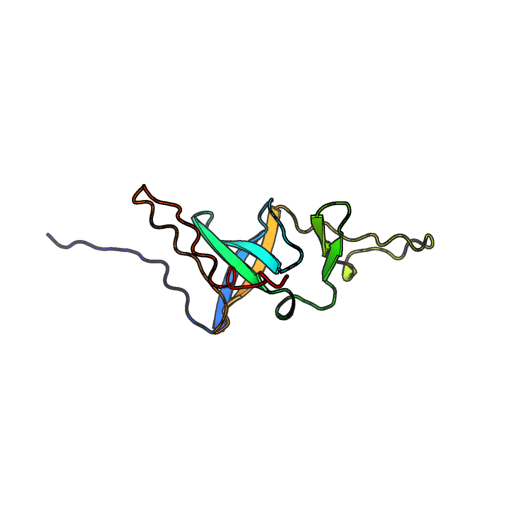 1.00 75.94 89 GLU A C 1
ATOM 702 O O . GLU A 1 89 ? 4.384 -5.050 14.407 1.00 75.94 89 GLU A O 1
ATOM 707 N N . ASP A 1 90 ? 5.101 -5.743 12.398 1.00 76.06 90 ASP A N 1
ATOM 708 C CA . ASP A 1 90 ? 5.808 -4.526 12.018 1.00 76.06 90 ASP A CA 1
ATOM 709 C C . ASP A 1 90 ? 5.006 -3.657 11.041 1.00 76.06 90 ASP A C 1
ATOM 711 O O . ASP A 1 90 ? 5.543 -2.702 10.478 1.00 76.06 90 ASP A O 1
ATOM 715 N N . THR A 1 91 ? 3.722 -3.971 10.830 1.00 70.19 91 THR A N 1
ATOM 716 C CA . THR A 1 91 ? 2.839 -3.128 10.026 1.00 70.19 91 THR A CA 1
ATOM 717 C C . THR A 1 91 ? 2.469 -1.888 10.829 1.00 70.19 91 THR A C 1
ATOM 719 O O . THR A 1 91 ? 1.647 -1.938 11.743 1.00 70.19 91 THR A O 1
ATOM 722 N N . TRP A 1 92 ? 3.072 -0.759 10.467 1.00 62.84 92 TRP A N 1
ATOM 723 C CA . TRP A 1 92 ? 2.747 0.532 11.056 1.00 62.84 92 TRP A CA 1
ATOM 724 C C . TRP A 1 92 ? 1.395 1.003 10.517 1.00 62.84 92 TRP A C 1
ATOM 726 O O . TRP A 1 92 ? 1.240 1.274 9.323 1.00 62.84 92 TRP A O 1
ATOM 736 N N . VAL A 1 93 ? 0.405 1.063 11.406 1.00 64.50 93 VAL A N 1
ATOM 737 C CA . VAL A 1 93 ? -0.864 1.750 11.164 1.00 64.50 93 VAL A CA 1
ATOM 738 C C . VAL A 1 93 ? -0.764 3.078 11.884 1.00 64.50 93 VAL A C 1
ATOM 740 O O . VAL A 1 93 ? -0.813 3.119 13.114 1.00 64.50 93 VAL A O 1
ATOM 743 N N . ASP A 1 94 ? -0.589 4.152 11.122 1.00 59.59 94 ASP A N 1
ATOM 744 C CA . ASP A 1 94 ? -0.577 5.473 11.722 1.00 59.59 94 ASP A CA 1
ATOM 745 C C . ASP A 1 94 ? -2.025 5.901 11.956 1.00 59.59 94 ASP A C 1
ATOM 747 O O . ASP A 1 94 ? -2.840 6.023 11.030 1.00 59.59 94 ASP A O 1
ATOM 751 N N . SER A 1 95 ? -2.370 6.040 13.230 1.00 53.81 95 SER A N 1
ATOM 752 C CA . SER A 1 95 ? -3.684 6.514 13.633 1.00 53.81 95 SER A CA 1
ATOM 753 C C . SER A 1 95 ? -3.639 8.028 13.534 1.00 53.81 95 SER A C 1
ATOM 755 O O . SER A 1 95 ? -3.125 8.685 14.435 1.00 53.81 95 SER A O 1
ATOM 757 N N . PHE A 1 96 ? -4.161 8.590 12.441 1.00 44.53 96 PHE A N 1
ATOM 758 C CA . PHE A 1 96 ? -4.354 10.033 12.350 1.00 44.53 96 PHE A CA 1
ATOM 759 C C . PHE A 1 96 ? -5.309 10.465 13.467 1.00 44.53 96 PHE A C 1
ATOM 761 O O . PHE A 1 96 ? -6.529 10.337 13.365 1.00 44.53 96 PHE A O 1
ATOM 768 N N . ASN A 1 97 ? -4.737 10.961 14.560 1.00 39.97 97 ASN A N 1
ATOM 769 C CA . ASN A 1 97 ? -5.478 11.646 15.595 1.00 39.97 97 ASN A CA 1
ATOM 770 C C . ASN A 1 97 ? -5.881 13.004 15.005 1.00 39.97 97 ASN A C 1
ATOM 772 O O . ASN A 1 97 ? -5.030 13.862 14.792 1.00 39.97 97 ASN A O 1
ATOM 776 N N . MET A 1 98 ? -7.164 13.209 14.687 1.00 36.12 98 MET A N 1
ATOM 777 C CA . MET A 1 98 ? -7.667 14.478 14.129 1.00 36.12 98 MET A CA 1
ATOM 778 C C . MET A 1 98 ? -7.687 15.638 15.150 1.00 36.12 98 MET A C 1
ATOM 780 O O . MET A 1 98 ? -8.411 16.615 14.964 1.00 36.12 98 MET A O 1
ATOM 784 N N . SER A 1 99 ? -6.902 15.578 16.228 1.00 40.47 99 SER A N 1
ATOM 785 C CA . SER A 1 99 ? -6.624 16.748 17.061 1.00 40.47 99 SER A CA 1
ATOM 786 C C . SER A 1 99 ? -5.465 17.517 16.427 1.00 40.47 99 SER A C 1
ATOM 788 O O . SER A 1 99 ? -4.325 17.065 16.474 1.00 40.47 99 SER A O 1
ATOM 790 N N . GLY A 1 100 ? -5.777 18.636 15.773 1.00 48.53 100 GLY A N 1
ATOM 791 C CA . GLY A 1 100 ? -4.806 19.469 15.069 1.00 48.53 100 GLY A CA 1
ATOM 792 C C . GLY A 1 100 ? -3.597 19.900 15.909 1.00 48.53 100 GLY A C 1
ATOM 793 O O . GLY A 1 100 ? -3.663 19.951 17.134 1.00 48.53 100 GLY A O 1
ATOM 794 N N . HIS A 1 101 ? -2.546 20.286 15.176 1.00 44.31 101 HIS A N 1
ATOM 795 C CA . HIS A 1 101 ? -1.242 20.799 15.618 1.00 44.31 101 HIS A CA 1
ATOM 796 C C . HIS A 1 101 ? -0.256 19.756 16.168 1.00 44.31 101 HIS A C 1
ATOM 798 O O . HIS A 1 101 ? -0.278 19.421 17.344 1.00 44.31 101 HIS A O 1
ATOM 804 N N . ASP A 1 102 ? 0.662 19.285 15.317 1.00 42.22 102 ASP A N 1
ATOM 805 C CA . ASP A 1 102 ? 2.053 19.782 15.238 1.00 42.22 102 ASP A CA 1
ATOM 806 C C . ASP A 1 102 ? 2.926 18.720 14.530 1.00 42.22 102 ASP A C 1
ATOM 808 O O . ASP A 1 102 ? 3.294 17.696 15.106 1.00 42.22 102 ASP A O 1
ATOM 812 N N . LEU A 1 103 ? 3.209 18.919 13.237 1.00 44.97 103 LEU A N 1
ATOM 813 C CA . LEU A 1 103 ? 4.077 18.033 12.453 1.00 44.97 103 LEU A CA 1
ATOM 814 C C . LEU A 1 103 ? 5.536 18.453 12.656 1.00 44.97 103 LEU A C 1
ATOM 816 O O . LEU A 1 103 ? 6.137 19.082 11.787 1.00 44.97 103 LEU A O 1
ATOM 820 N N . SER A 1 104 ? 6.116 18.081 13.796 1.00 46.09 104 SER A N 1
ATOM 821 C CA . SER A 1 104 ? 7.571 17.963 13.895 1.00 46.09 104 SER A CA 1
ATOM 822 C C . SER A 1 104 ? 7.960 16.528 13.550 1.00 46.09 104 SER A C 1
ATOM 824 O O . SER A 1 104 ? 7.865 15.606 14.359 1.00 46.09 104 SER A O 1
ATOM 826 N N . CYS A 1 105 ? 8.365 16.324 12.299 1.00 44.22 105 CYS A N 1
ATOM 827 C CA . CYS A 1 105 ? 9.062 15.116 11.885 1.00 44.22 105 CYS A CA 1
ATOM 828 C C . CYS A 1 105 ? 10.355 15.023 12.707 1.00 44.22 105 CYS A C 1
ATOM 830 O O . CYS A 1 105 ? 11.309 15.759 12.465 1.00 44.22 105 CYS A O 1
ATOM 832 N N . ARG A 1 106 ? 10.377 14.161 13.725 1.00 45.62 106 ARG A N 1
ATOM 833 C CA . ARG A 1 106 ? 11.624 13.708 14.341 1.00 45.62 106 ARG A CA 1
ATOM 834 C C . ARG A 1 106 ? 12.192 12.614 13.449 1.00 45.62 106 ARG A C 1
ATOM 836 O O . ARG A 1 106 ? 11.826 11.455 13.607 1.00 45.62 106 ARG A O 1
ATOM 843 N N . ASP A 1 107 ? 13.065 12.998 12.527 1.00 50.81 107 ASP A N 1
ATOM 844 C CA . ASP A 1 107 ? 14.020 12.069 11.928 1.00 50.81 107 ASP A CA 1
ATOM 845 C C . ASP A 1 107 ? 15.064 11.704 13.001 1.00 50.81 107 ASP A C 1
ATOM 847 O O . ASP A 1 107 ? 15.752 12.602 13.493 1.00 50.81 107 ASP A O 1
ATOM 851 N N . PRO A 1 108 ? 15.203 10.427 13.406 1.00 54.16 108 PRO A N 1
ATOM 852 C CA . PRO A 1 108 ? 16.255 10.009 14.331 1.00 54.16 108 PRO A CA 1
ATOM 853 C C . PRO A 1 108 ? 17.622 9.797 13.653 1.00 54.16 108 PRO A C 1
ATOM 855 O O . PRO A 1 108 ? 18.581 9.495 14.351 1.00 54.16 108 PRO A O 1
ATOM 858 N N . ASP A 1 109 ? 17.739 9.995 12.334 1.00 52.72 109 ASP A N 1
ATOM 859 C CA . ASP A 1 109 ? 18.952 9.657 11.566 1.00 52.72 109 ASP A CA 1
ATOM 860 C C . ASP A 1 109 ? 19.771 10.876 11.086 1.00 52.72 109 ASP A C 1
ATOM 862 O O . ASP A 1 109 ? 20.679 10.739 10.268 1.00 52.72 109 ASP A O 1
ATOM 866 N N . CYS A 1 110 ? 19.512 12.078 11.611 1.00 48.25 110 CYS A N 1
ATOM 867 C CA . CYS A 1 110 ? 20.338 13.268 11.358 1.00 48.25 110 CYS A CA 1
ATOM 868 C C . CYS A 1 110 ? 21.418 13.458 12.440 1.00 48.25 110 CYS A C 1
ATOM 870 O O . CYS A 1 110 ? 21.570 14.546 12.991 1.00 48.25 110 CYS A O 1
ATOM 872 N N . GLU A 1 111 ? 22.188 12.414 12.747 1.00 53.88 111 GLU A N 1
ATOM 873 C CA . GLU A 1 111 ? 23.451 12.568 13.476 1.00 53.88 111 GLU A CA 1
ATOM 874 C C . GLU A 1 111 ? 24.642 12.241 12.569 1.00 53.88 111 GLU A C 1
ATOM 876 O O . GLU A 1 111 ? 24.914 11.091 12.241 1.00 53.88 111 GLU A O 1
ATOM 881 N N . GLY A 1 112 ? 25.386 13.293 12.220 1.00 57.72 112 GLY A N 1
ATOM 882 C CA . GLY A 1 112 ? 26.841 13.223 12.115 1.00 57.72 112 GLY A CA 1
ATOM 883 C C . GLY A 1 112 ? 27.444 12.842 10.763 1.00 57.72 112 GLY A C 1
ATOM 884 O O . GLY A 1 112 ? 27.773 11.688 10.521 1.00 57.72 112 GLY A O 1
ATOM 885 N N . SER A 1 113 ? 27.820 13.854 9.977 1.00 53.88 113 SER A N 1
ATOM 886 C CA . SER A 1 113 ? 29.163 13.863 9.376 1.00 53.88 113 SER A CA 1
ATOM 887 C C . SER A 1 113 ? 29.647 15.301 9.161 1.00 53.88 113 SER A C 1
ATOM 889 O O . SER A 1 113 ? 29.499 15.881 8.088 1.00 53.88 113 SER A O 1
ATOM 891 N N . SER A 1 114 ? 30.213 15.888 10.213 1.00 63.12 114 SER A N 1
ATOM 892 C CA . SER A 1 114 ? 31.177 16.979 10.083 1.00 63.12 114 SER A CA 1
ATOM 893 C C . SER A 1 114 ? 32.539 16.387 10.402 1.00 63.12 114 SER A C 1
ATOM 895 O O . SER A 1 114 ? 32.843 16.141 11.567 1.00 63.12 114 SER A O 1
ATOM 897 N N . THR A 1 115 ? 33.337 16.154 9.371 1.00 66.25 115 THR A N 1
ATOM 898 C CA . THR A 1 115 ? 34.773 15.907 9.489 1.00 66.25 115 THR A CA 1
ATOM 899 C C . THR A 1 115 ? 35.456 16.656 8.356 1.00 66.25 115 THR A C 1
ATOM 901 O O . THR A 1 115 ? 35.228 16.311 7.197 1.00 66.25 115 THR A O 1
ATOM 904 N N . ASP A 1 116 ? 36.229 17.657 8.785 1.00 61.25 116 ASP A N 1
ATOM 905 C CA . ASP A 1 116 ? 37.343 18.387 8.159 1.00 61.25 116 ASP A CA 1
ATOM 906 C C . ASP A 1 116 ? 37.139 19.169 6.849 1.00 61.25 116 ASP A C 1
ATOM 908 O O . ASP A 1 116 ? 36.903 18.572 5.776 1.00 61.25 116 ASP A O 1
#

pLDDT: mean 79.69, std 17.08, range [36.12, 95.75]

Secondary structure (DSSP, 8-state):
-----------TT-EEEEEEPS--BTTEEEEEETTTEEEEEEGGGS-TTEEEETTTTEEEESTTS---TT-----EE-TT-EEEEEPPTT-EEE----S--------TT-------